Protein AF-A0A3D2U1F0-F1 (afdb_monomer_lite)

Radius of gyration: 16.82 Å; chains: 1; bounding box: 31×28×47 Å

Structure (mmCIF, N/CA/C/O backbone):
data_AF-A0A3D2U1F0-F1
#
_entry.id   AF-A0A3D2U1F0-F1
#
loop_
_atom_site.group_PDB
_atom_site.id
_atom_site.type_symbol
_atom_site.label_atom_id
_atom_site.label_alt_id
_atom_site.label_comp_id
_atom_site.label_asym_id
_atom_site.label_entity_id
_atom_site.label_seq_id
_atom_site.pdbx_PDB_ins_code
_atom_site.Cartn_x
_atom_site.Cartn_y
_atom_site.Cartn_z
_atom_site.occupancy
_atom_site.B_iso_or_equiv
_atom_site.auth_seq_id
_atom_site.auth_comp_id
_atom_site.auth_asym_id
_atom_site.auth_atom_id
_atom_site.pdbx_PDB_model_num
ATOM 1 N N . GLU A 1 1 ? -7.323 4.558 16.594 1.00 71.56 1 GLU A N 1
ATOM 2 C CA . GLU A 1 1 ? -6.537 3.851 15.553 1.00 71.56 1 GLU A CA 1
ATOM 3 C C . GLU A 1 1 ? -7.300 3.732 14.236 1.00 71.56 1 GLU A C 1
ATOM 5 O O . GLU A 1 1 ? -6.679 3.867 13.192 1.00 71.56 1 GLU A O 1
ATOM 10 N N . LEU A 1 2 ? -8.621 3.528 14.267 1.00 86.50 2 LEU A N 1
ATOM 11 C CA . LEU A 1 2 ? -9.482 3.591 13.082 1.00 86.50 2 LEU A CA 1
ATOM 12 C C . LEU A 1 2 ? -10.044 5.009 12.895 1.00 86.50 2 LEU A C 1
ATOM 14 O O . LEU A 1 2 ? -10.191 5.747 13.868 1.00 86.50 2 LEU A O 1
ATOM 18 N N . SER A 1 3 ? -10.295 5.398 11.644 1.00 88.94 3 SER A N 1
ATOM 19 C CA . SER A 1 3 ? -10.768 6.741 11.283 1.00 88.94 3 SER A CA 1
ATOM 20 C C . SER A 1 3 ? -12.229 6.954 11.680 1.00 88.94 3 SER A C 1
ATOM 22 O O . SER A 1 3 ? -13.084 6.160 11.299 1.00 88.94 3 SER A O 1
ATOM 24 N N . GLU A 1 4 ? -12.527 8.067 12.350 1.00 91.00 4 GLU A N 1
ATOM 25 C CA . GLU A 1 4 ? -13.904 8.494 12.661 1.00 91.00 4 GLU A CA 1
ATOM 26 C C . GLU A 1 4 ? -14.643 9.057 11.435 1.00 91.00 4 GLU A C 1
ATOM 28 O O . GLU A 1 4 ? -15.866 9.163 11.435 1.00 91.00 4 GLU A O 1
ATOM 33 N N . LEU A 1 5 ? -13.916 9.389 10.358 1.00 95.56 5 LEU A N 1
ATOM 34 C CA . LEU A 1 5 ? -14.505 9.889 9.107 1.00 95.56 5 LEU A CA 1
ATOM 35 C C . LEU A 1 5 ? -15.204 8.789 8.295 1.00 95.56 5 LEU A C 1
ATOM 37 O O . LEU A 1 5 ? -15.921 9.086 7.343 1.00 95.56 5 LEU A O 1
ATOM 41 N N . LEU A 1 6 ? -14.976 7.522 8.643 1.00 93.56 6 LEU A N 1
ATOM 42 C CA . LEU A 1 6 ? -15.583 6.366 7.995 1.00 93.56 6 LEU A CA 1
ATOM 43 C C . LEU A 1 6 ? -16.611 5.769 8.957 1.00 93.56 6 LEU A C 1
ATOM 45 O O . LEU A 1 6 ? -16.286 4.893 9.753 1.00 93.56 6 LEU A O 1
ATOM 49 N N . SER A 1 7 ? -17.850 6.263 8.877 1.00 91.06 7 SER A N 1
ATOM 50 C CA . SER A 1 7 ? -18.924 6.022 9.856 1.00 91.06 7 SER A CA 1
ATOM 51 C C . SER A 1 7 ? -19.199 4.551 10.178 1.00 91.06 7 SER A C 1
ATOM 53 O O . SER A 1 7 ? -19.612 4.252 11.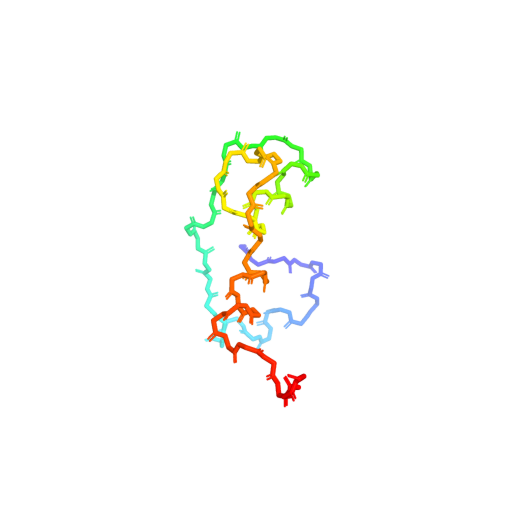291 1.00 91.06 7 SER A O 1
ATOM 55 N N . HIS A 1 8 ? -18.940 3.641 9.237 1.00 93.75 8 HIS A N 1
ATOM 56 C CA . HIS A 1 8 ? -19.198 2.203 9.389 1.00 93.75 8 HIS A CA 1
ATOM 57 C C . HIS A 1 8 ? -17.934 1.366 9.618 1.00 93.75 8 HIS A C 1
ATOM 59 O O . HIS A 1 8 ? -18.019 0.155 9.779 1.00 93.75 8 HIS A O 1
ATOM 65 N N . LEU A 1 9 ? -16.743 1.977 9.647 1.00 94.88 9 LEU A N 1
ATOM 66 C CA . LEU A 1 9 ? -15.488 1.226 9.774 1.00 94.88 9 LEU A CA 1
ATOM 67 C C . LEU A 1 9 ? -15.388 0.485 11.115 1.00 94.88 9 LEU A C 1
ATOM 69 O O . LEU A 1 9 ? -14.807 -0.594 11.179 1.00 94.88 9 LEU A O 1
ATOM 73 N N . GLY A 1 10 ? -15.970 1.049 12.176 1.00 93.19 10 GLY A N 1
ATOM 74 C CA . GLY A 1 10 ? -16.013 0.407 13.490 1.00 93.19 10 GLY A CA 1
ATOM 75 C C . GLY A 1 10 ? -16.884 -0.851 13.537 1.00 93.19 10 GLY A C 1
ATOM 76 O O . GLY A 1 10 ? -16.609 -1.729 14.345 1.00 93.19 10 GLY A O 1
ATOM 77 N N . GLU A 1 11 ? -17.892 -0.967 12.665 1.00 94.94 11 GLU A N 1
ATOM 78 C CA . GLU A 1 11 ? -18.815 -2.114 12.636 1.00 94.94 11 GLU A CA 1
ATOM 79 C C . GLU A 1 11 ? -18.145 -3.399 12.123 1.00 94.94 11 GLU A C 1
ATOM 81 O O . GLU A 1 11 ? -18.626 -4.488 12.410 1.00 94.94 11 GLU A O 1
ATOM 86 N N . VAL A 1 12 ? -17.030 -3.272 11.393 1.00 95.06 12 VAL A N 1
ATOM 87 C CA . VAL A 1 12 ? -16.302 -4.384 10.752 1.00 95.06 12 VAL A CA 1
ATOM 88 C C . VAL A 1 12 ? -14.863 -4.520 11.259 1.00 95.06 12 VAL A C 1
ATOM 90 O O . VAL A 1 12 ? -14.023 -5.121 10.595 1.00 95.06 12 VAL A O 1
ATOM 93 N N . ALA A 1 13 ? -14.535 -3.933 12.414 1.00 93.69 13 ALA A N 1
ATOM 94 C CA . ALA A 1 13 ? -13.157 -3.863 12.908 1.00 93.69 13 ALA A CA 1
ATOM 95 C C . ALA A 1 13 ? -12.503 -5.246 13.113 1.00 93.69 13 ALA A C 1
ATOM 97 O O . ALA A 1 13 ? -11.301 -5.383 12.887 1.00 93.69 13 ALA A O 1
ATOM 98 N N . ASP A 1 14 ? -13.292 -6.255 13.491 1.00 95.06 14 ASP A N 1
ATOM 99 C CA . ASP A 1 14 ? -12.835 -7.637 13.688 1.00 95.06 14 ASP A CA 1
ATOM 100 C C . ASP A 1 14 ? -12.713 -8.431 12.371 1.00 95.06 14 ASP A C 1
ATOM 102 O O . ASP A 1 14 ? -12.016 -9.445 12.321 1.00 95.06 14 ASP A O 1
ATOM 106 N N . ASP A 1 15 ? -13.338 -7.951 11.290 1.00 96.81 15 ASP A N 1
ATOM 107 C CA . ASP A 1 15 ? -13.367 -8.610 9.975 1.00 96.81 15 ASP A CA 1
ATOM 108 C C . ASP A 1 15 ? -12.284 -8.089 9.015 1.00 96.81 15 ASP A C 1
ATOM 110 O O . ASP A 1 15 ? -12.110 -8.606 7.907 1.00 96.81 15 ASP A O 1
ATOM 114 N N . ILE A 1 16 ? -11.543 -7.051 9.414 1.00 94.50 16 ILE A N 1
ATOM 115 C CA . ILE A 1 16 ? -10.521 -6.410 8.583 1.00 94.50 16 ILE A CA 1
ATOM 116 C C . ILE A 1 16 ? -9.107 -6.681 9.102 1.00 94.50 16 ILE A C 1
ATOM 118 O O . ILE A 1 16 ? -8.823 -6.676 10.296 1.00 94.50 16 ILE A O 1
ATOM 122 N N . CYS A 1 17 ? -8.169 -6.860 8.173 1.00 95.25 17 CYS A N 1
ATOM 123 C CA . CYS A 1 17 ? -6.747 -6.958 8.488 1.00 95.25 17 CYS A CA 1
ATOM 124 C C . CYS A 1 17 ? -6.086 -5.577 8.411 1.00 95.25 17 CYS A C 1
ATOM 126 O O . CYS A 1 17 ? -6.159 -4.899 7.383 1.00 95.2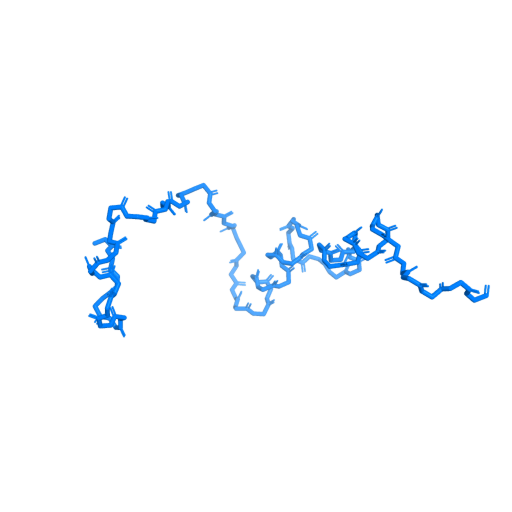5 17 CYS A O 1
ATOM 128 N N . LEU A 1 18 ? -5.389 -5.171 9.476 1.00 93.12 18 LEU A N 1
ATOM 129 C CA . LEU A 1 18 ? -4.658 -3.906 9.504 1.00 93.12 18 LEU A CA 1
ATOM 130 C C . LEU A 1 18 ? -3.214 -4.087 9.011 1.00 93.12 18 LEU A C 1
ATOM 132 O O . LEU A 1 18 ? -2.362 -4.644 9.707 1.00 93.12 18 LEU A O 1
ATOM 136 N N . VAL A 1 19 ? -2.907 -3.561 7.825 1.00 93.50 19 VAL A N 1
ATOM 137 C CA . VAL A 1 19 ? -1.552 -3.613 7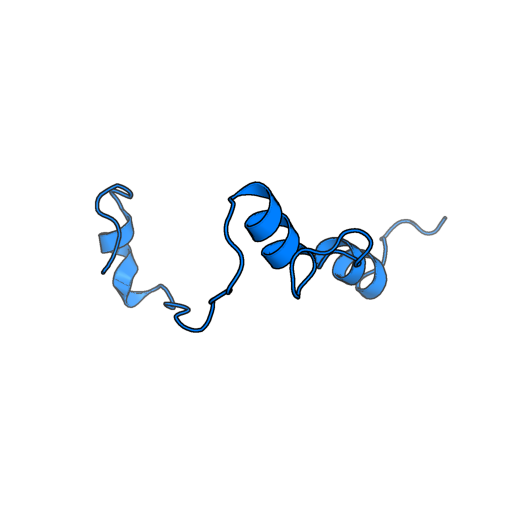.257 1.00 93.50 19 VAL A CA 1
ATOM 138 C C . VAL A 1 19 ? -0.714 -2.443 7.779 1.00 93.50 19 VAL A C 1
ATOM 140 O O . VAL A 1 19 ? -0.823 -1.318 7.300 1.00 93.50 19 VAL A O 1
ATOM 143 N N . ARG A 1 20 ? 0.157 -2.713 8.759 1.00 92.38 20 ARG A N 1
ATOM 144 C CA . ARG A 1 20 ? 1.040 -1.699 9.381 1.00 92.38 20 ARG A CA 1
ATOM 145 C C . ARG A 1 20 ? 2.419 -1.575 8.724 1.00 92.38 20 ARG A C 1
ATOM 147 O O . ARG A 1 20 ? 3.173 -0.664 9.045 1.00 92.38 20 ARG A O 1
ATOM 154 N N . SER A 1 21 ? 2.757 -2.483 7.813 1.00 92.38 21 SER A N 1
ATOM 155 C CA . SER A 1 21 ? 4.054 -2.516 7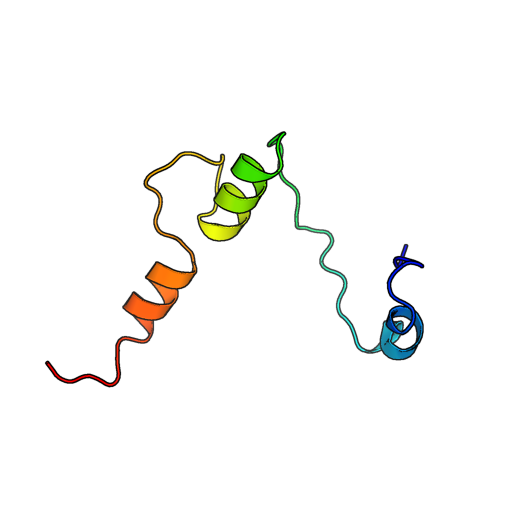.124 1.00 92.38 21 SER A CA 1
ATOM 156 C C . SER A 1 21 ? 4.147 -1.558 5.934 1.00 92.38 21 SER A C 1
ATOM 158 O O . SER A 1 21 ? 5.227 -1.383 5.375 1.00 92.38 21 SER A O 1
ATOM 160 N N . MET A 1 22 ? 3.044 -0.923 5.526 1.00 88.25 22 MET A N 1
ATOM 161 C CA . MET A 1 22 ? 3.065 0.051 4.437 1.00 88.25 22 MET A CA 1
ATOM 162 C C . MET A 1 22 ? 3.649 1.380 4.917 1.00 88.25 22 MET A C 1
ATOM 164 O O . MET A 1 22 ? 2.961 2.205 5.512 1.00 88.25 22 MET A O 1
ATOM 168 N N . HIS A 1 23 ? 4.927 1.597 4.628 1.00 88.19 23 HIS A N 1
ATOM 169 C CA . HIS A 1 23 ? 5.641 2.832 4.930 1.00 88.19 23 HIS A CA 1
ATOM 170 C C . HIS A 1 23 ? 6.489 3.279 3.736 1.00 88.19 23 HIS A C 1
ATOM 172 O O . HIS A 1 23 ? 7.012 2.463 2.975 1.00 88.19 23 HIS A O 1
ATOM 178 N N . THR A 1 24 ? 6.671 4.588 3.583 1.00 87.00 24 THR A N 1
ATOM 179 C CA . THR A 1 24 ? 7.505 5.171 2.524 1.00 87.00 24 THR A CA 1
ATOM 180 C C . THR A 1 24 ? 8.233 6.403 3.064 1.00 87.00 24 THR A C 1
ATOM 182 O O . THR A 1 24 ? 7.679 7.136 3.878 1.00 87.00 24 THR A O 1
ATOM 185 N N . GLY A 1 25 ? 9.464 6.641 2.601 1.00 88.38 25 GLY A N 1
ATOM 186 C CA . GLY A 1 25 ? 10.225 7.866 2.892 1.00 88.38 25 GLY A CA 1
ATOM 187 C C . GLY A 1 25 ? 9.936 9.024 1.928 1.00 88.38 25 GLY A C 1
ATOM 188 O O . GLY A 1 25 ? 10.681 9.999 1.901 1.00 88.38 25 GLY A O 1
ATOM 189 N N . ILE A 1 26 ? 8.910 8.898 1.085 1.00 89.38 26 ILE A N 1
ATOM 190 C CA . ILE A 1 26 ? 8.577 9.853 0.028 1.00 89.38 26 ILE A CA 1
ATOM 191 C C . ILE A 1 26 ? 7.595 10.889 0.566 1.00 89.38 26 ILE A C 1
ATOM 193 O O . ILE A 1 26 ? 6.542 10.546 1.101 1.00 89.38 26 ILE A O 1
ATOM 197 N N . SER A 1 27 ? 7.932 12.162 0.369 1.00 85.38 27 SER A N 1
ATOM 198 C CA . SER A 1 27 ? 7.032 13.285 0.616 1.00 85.38 27 SER A CA 1
ATOM 199 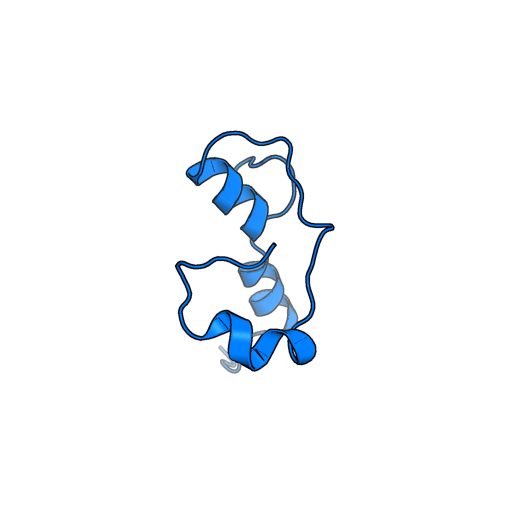C C . SER A 1 27 ? 6.296 13.671 -0.670 1.00 85.38 27 SER A C 1
ATOM 201 O O . SER A 1 27 ? 6.899 13.692 -1.747 1.00 85.38 27 SER A O 1
ATOM 203 N N . GLY A 1 28 ? 5.006 13.991 -0.550 1.00 89.94 28 GLY A N 1
ATOM 204 C CA . GLY A 1 28 ? 4.142 14.410 -1.656 1.00 89.94 28 GLY A CA 1
ATOM 205 C C . GLY A 1 28 ? 3.122 13.348 -2.071 1.00 89.94 28 GLY A C 1
ATOM 206 O O . GLY A 1 28 ? 3.437 12.167 -2.201 1.00 89.94 28 GLY A O 1
ATOM 207 N N . HIS A 1 29 ? 1.878 13.781 -2.289 1.00 90.25 29 HIS A N 1
ATOM 208 C CA . HIS A 1 29 ? 0.792 12.873 -2.663 1.00 90.25 29 HIS A CA 1
ATOM 209 C C . HIS A 1 29 ? 1.029 12.249 -4.049 1.00 90.25 29 HIS A C 1
ATOM 211 O O . HIS A 1 29 ? 0.899 11.040 -4.195 1.00 90.25 29 HIS A O 1
ATOM 217 N N . GLU A 1 30 ? 1.458 13.031 -5.046 1.00 90.12 30 GLU A N 1
ATOM 218 C CA . GLU A 1 30 ? 1.700 12.533 -6.410 1.00 90.12 30 GLU A CA 1
ATOM 219 C C . GLU A 1 30 ? 2.801 11.462 -6.461 1.00 90.12 30 GLU A C 1
ATOM 221 O O . GLU A 1 30 ? 2.635 10.389 -7.044 1.00 90.12 30 GLU A O 1
ATOM 226 N N . THR A 1 31 ? 3.936 11.738 -5.820 1.00 90.44 31 THR A N 1
ATOM 227 C CA . THR A 1 31 ? 5.098 10.844 -5.766 1.00 90.44 31 THR A CA 1
ATOM 228 C C . THR A 1 31 ? 4.819 9.608 -4.912 1.00 90.44 31 THR A C 1
ATOM 230 O O . THR A 1 31 ? 5.233 8.511 -5.288 1.00 90.44 31 THR A O 1
ATOM 233 N N . GLY A 1 32 ? 4.061 9.754 -3.820 1.00 91.75 32 GLY A N 1
ATOM 234 C CA . GLY A 1 32 ? 3.590 8.640 -2.997 1.00 91.75 32 GLY A CA 1
ATOM 235 C C . GLY A 1 32 ? 2.632 7.708 -3.747 1.00 91.75 32 GLY A C 1
ATOM 236 O O . GLY A 1 32 ? 2.801 6.491 -3.692 1.00 91.75 32 GLY A O 1
ATOM 237 N N . ILE A 1 33 ? 1.684 8.260 -4.514 1.00 90.94 33 ILE A N 1
ATOM 238 C CA . ILE A 1 33 ? 0.779 7.479 -5.376 1.00 90.94 33 ILE A CA 1
ATOM 239 C C . ILE A 1 33 ? 1.577 6.711 -6.433 1.00 90.94 33 ILE A C 1
ATOM 241 O O . ILE A 1 33 ? 1.332 5.522 -6.649 1.00 90.94 33 ILE A O 1
ATOM 245 N N . SER A 1 34 ? 2.551 7.367 -7.072 1.00 91.00 34 SER A N 1
ATOM 246 C CA . SER A 1 34 ? 3.443 6.715 -8.036 1.00 91.00 34 SER A CA 1
ATOM 247 C C . SER A 1 34 ? 4.174 5.533 -7.392 1.00 91.00 34 SER A C 1
ATOM 249 O O . SER A 1 34 ? 4.082 4.407 -7.878 1.00 91.00 34 SER A O 1
ATOM 251 N N . ALA A 1 35 ? 4.804 5.748 -6.233 1.00 91.81 35 ALA A N 1
ATOM 252 C CA . ALA A 1 35 ? 5.522 4.706 -5.507 1.00 91.81 35 ALA A CA 1
ATOM 253 C C . ALA A 1 35 ? 4.629 3.538 -5.061 1.00 91.81 35 ALA A C 1
ATOM 255 O O . ALA A 1 35 ? 5.047 2.386 -5.165 1.00 91.81 35 ALA A O 1
ATOM 256 N N . MET A 1 36 ? 3.397 3.817 -4.625 1.00 92.06 36 MET A N 1
ATOM 257 C CA . MET A 1 36 ? 2.410 2.790 -4.278 1.00 92.06 36 MET A CA 1
ATOM 258 C C . MET A 1 36 ? 2.086 1.890 -5.476 1.00 92.06 36 MET A C 1
ATOM 260 O O . MET A 1 36 ? 1.961 0.678 -5.320 1.00 92.06 36 MET A O 1
ATOM 264 N N . ASN A 1 37 ? 1.984 2.468 -6.675 1.00 92.00 37 ASN A N 1
ATOM 265 C CA . ASN A 1 37 ? 1.606 1.729 -7.876 1.00 92.00 37 ASN A CA 1
ATOM 266 C C . ASN A 1 37 ? 2.782 1.038 -8.570 1.00 92.00 37 ASN A C 1
ATOM 268 O O . ASN A 1 37 ? 2.576 -0.005 -9.181 1.00 92.00 37 ASN A O 1
ATOM 272 N N . THR A 1 38 ? 3.994 1.591 -8.529 1.00 91.75 38 THR A N 1
ATOM 273 C CA . THR A 1 38 ? 5.146 1.061 -9.289 1.00 91.75 38 THR A CA 1
ATOM 274 C C . THR A 1 38 ? 6.205 0.380 -8.424 1.00 91.75 38 THR A C 1
ATOM 276 O O . THR A 1 38 ? 7.164 -0.192 -8.951 1.00 91.75 38 THR A O 1
ATOM 279 N N . GLY A 1 39 ? 6.076 0.471 -7.098 1.00 84.81 39 GLY A N 1
ATOM 280 C CA . GLY A 1 39 ? 7.091 0.057 -6.134 1.00 84.81 39 GLY A CA 1
ATOM 281 C C . GLY A 1 39 ? 8.360 0.921 -6.198 1.00 84.81 39 GLY A C 1
ATOM 282 O O . GLY A 1 39 ? 8.824 1.310 -7.273 1.00 84.81 39 GLY A O 1
ATOM 283 N N . GLY A 1 40 ? 8.967 1.200 -5.044 1.00 78.88 40 GLY A N 1
ATOM 284 C CA . GLY A 1 40 ? 10.259 1.892 -4.952 1.00 78.88 40 GLY A CA 1
ATOM 285 C C . GLY A 1 40 ? 10.168 3.371 -4.567 1.00 78.88 40 GLY A C 1
ATOM 286 O O . GLY A 1 40 ? 9.320 3.765 -3.776 1.00 78.88 40 GLY A O 1
ATOM 287 N N . ASP A 1 41 ? 11.082 4.181 -5.098 1.00 80.38 41 ASP A N 1
ATOM 288 C CA . ASP A 1 41 ? 11.396 5.554 -4.668 1.00 80.38 41 ASP A CA 1
ATOM 289 C C . ASP A 1 41 ? 10.641 6.658 -5.439 1.00 80.38 41 ASP A C 1
ATOM 291 O O . ASP A 1 41 ? 11.045 7.820 -5.434 1.00 80.38 41 ASP A O 1
ATOM 295 N N . GLY A 1 42 ? 9.546 6.313 -6.124 1.00 77.31 42 GLY A N 1
ATOM 296 C CA . GLY A 1 42 ? 8.717 7.271 -6.870 1.00 77.31 42 GLY A CA 1
ATOM 297 C C . GLY A 1 42 ? 9.302 7.722 -8.216 1.00 77.31 42 GLY A C 1
ATOM 298 O O . GLY A 1 42 ? 8.748 8.622 -8.854 1.00 77.31 42 GLY A O 1
ATOM 299 N N . ARG A 1 43 ? 10.394 7.103 -8.687 1.00 78.81 43 ARG A N 1
ATOM 300 C CA . ARG A 1 43 ? 10.966 7.368 -10.016 1.00 78.81 43 ARG A CA 1
ATOM 301 C C . ARG A 1 43 ? 10.028 6.924 -11.141 1.00 78.81 43 ARG A C 1
ATOM 303 O O . ARG A 1 43 ? 9.486 5.819 -11.128 1.00 78.81 43 ARG A O 1
ATOM 310 N N . ARG A 1 44 ? 9.887 7.782 -12.156 1.00 81.19 44 ARG A N 1
ATOM 311 C CA . ARG A 1 44 ? 9.098 7.497 -13.364 1.00 81.19 44 ARG A CA 1
ATOM 312 C C . ARG A 1 44 ? 9.745 6.397 -14.211 1.00 81.19 44 ARG A C 1
ATOM 314 O O . ARG A 1 44 ? 10.954 6.197 -14.166 1.00 81.19 44 ARG A O 1
ATOM 321 N N . GLY A 1 45 ? 8.922 5.723 -15.014 1.00 84.88 45 GLY A N 1
ATOM 322 C CA . GLY A 1 45 ? 9.363 4.703 -15.974 1.00 84.88 45 GLY A CA 1
ATOM 323 C C . GLY A 1 45 ? 9.386 3.273 -15.431 1.00 84.88 45 GLY A C 1
ATOM 324 O O . GLY A 1 45 ? 9.665 2.346 -16.184 1.00 84.88 45 GLY A O 1
ATOM 325 N N . ARG A 1 46 ? 9.067 3.067 -14.148 1.00 89.06 46 ARG A N 1
ATOM 326 C CA . ARG A 1 46 ? 8.871 1.726 -13.590 1.00 89.06 46 ARG A CA 1
ATOM 327 C C . ARG A 1 46 ? 7.492 1.183 -13.995 1.00 89.06 46 ARG A C 1
ATOM 329 O O . ARG A 1 46 ? 6.525 1.948 -13.961 1.00 89.06 46 ARG A O 1
ATOM 336 N N . PRO A 1 47 ? 7.380 -0.106 -14.354 1.00 91.31 47 PRO A N 1
ATOM 337 C CA . PRO A 1 47 ? 6.088 -0.730 -14.616 1.00 91.31 47 PRO A CA 1
ATOM 338 C C . PRO A 1 47 ? 5.204 -0.664 -13.368 1.00 91.31 47 PRO A C 1
ATOM 340 O O . PRO A 1 47 ? 5.677 -0.856 -12.246 1.00 91.31 47 PRO A O 1
ATOM 343 N N . SER A 1 48 ? 3.917 -0.387 -13.562 1.00 92.81 48 SER A N 1
ATOM 344 C CA . SER A 1 48 ? 2.940 -0.430 -12.476 1.00 92.81 48 SER A CA 1
ATOM 345 C C . SER A 1 48 ? 2.587 -1.874 -12.121 1.00 92.81 48 SER A C 1
ATOM 347 O O . SER A 1 48 ? 2.700 -2.780 -12.951 1.00 92.81 48 SER A O 1
ATOM 349 N N . MET A 1 49 ? 2.083 -2.089 -10.910 1.00 92.81 49 MET A N 1
ATOM 350 C CA . MET A 1 49 ? 1.497 -3.358 -10.486 1.00 92.81 49 MET A CA 1
ATOM 351 C C . MET A 1 49 ? 0.435 -3.832 -11.489 1.00 92.81 49 MET A C 1
ATOM 353 O O . MET A 1 49 ? 0.445 -4.992 -11.879 1.00 92.81 49 MET A O 1
ATOM 357 N N . GLY A 1 50 ? -0.405 -2.920 -11.996 1.00 91.62 50 GLY A N 1
ATOM 358 C CA . GLY A 1 50 ? -1.392 -3.225 -13.036 1.00 91.62 50 GLY A CA 1
ATOM 359 C C . GLY A 1 50 ? -0.774 -3.744 -14.338 1.00 91.62 50 GLY A C 1
ATOM 360 O O . GLY A 1 50 ? -1.278 -4.706 -14.905 1.00 91.62 50 GLY A O 1
ATOM 361 N N . SER A 1 51 ? 0.351 -3.176 -14.787 1.00 92.44 51 SER A N 1
ATOM 362 C CA . SER A 1 51 ? 1.036 -3.668 -15.993 1.00 92.44 51 SER A CA 1
ATOM 363 C C . SER A 1 51 ? 1.585 -5.087 -15.821 1.00 92.44 51 SER A C 1
ATOM 365 O O . SER A 1 51 ? 1.480 -5.893 -16.741 1.00 92.44 51 SER A O 1
ATOM 367 N N . TRP A 1 52 ? 2.088 -5.425 -14.628 1.00 91.31 52 TRP A N 1
ATOM 368 C CA . TRP A 1 52 ? 2.509 -6.790 -14.307 1.00 91.31 52 TRP A CA 1
ATOM 369 C C . TRP A 1 52 ? 1.337 -7.761 -14.253 1.00 91.31 52 TRP A C 1
ATOM 371 O O . TRP A 1 52 ? 1.456 -8.868 -14.768 1.00 91.31 52 TRP A O 1
ATOM 381 N N . LEU A 1 53 ? 0.213 -7.350 -13.660 1.00 91.44 53 LEU A N 1
ATOM 382 C CA . LEU A 1 53 ? -0.994 -8.172 -13.601 1.00 91.44 53 LEU A CA 1
ATOM 383 C C . LEU A 1 53 ? -1.515 -8.485 -15.004 1.00 91.44 53 LEU A C 1
ATOM 385 O O . LEU A 1 53 ? -1.758 -9.645 -15.306 1.00 91.44 53 LEU A O 1
ATOM 389 N N . VAL A 1 54 ? -1.623 -7.480 -15.875 1.00 90.56 54 VAL A N 1
ATOM 390 C CA . VAL A 1 54 ? -2.091 -7.675 -17.257 1.00 90.56 54 VAL A CA 1
ATOM 391 C C . VAL A 1 54 ? -1.094 -8.495 -18.075 1.00 90.56 54 VAL A C 1
ATOM 393 O O . VAL A 1 54 ? -1.501 -9.347 -18.852 1.00 90.56 54 VAL A O 1
ATOM 396 N N . TYR A 1 55 ? 0.212 -8.298 -17.882 1.00 90.44 55 TYR A N 1
ATO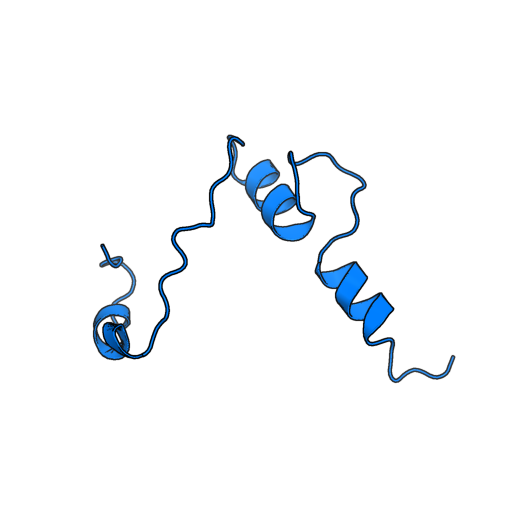M 397 C CA . TYR A 1 55 ? 1.220 -9.128 -18.542 1.00 90.44 55 TYR A CA 1
ATOM 398 C C . TYR A 1 55 ? 1.160 -10.594 -18.081 1.00 90.44 55 TYR A C 1
ATOM 400 O O . TYR A 1 55 ? 1.251 -11.500 -18.902 1.00 90.44 55 TYR A O 1
ATOM 408 N N . GLY A 1 56 ? 1.013 -10.831 -16.773 1.00 90.19 56 GLY A N 1
ATOM 409 C CA . GLY A 1 56 ? 1.037 -12.172 -16.186 1.00 90.19 56 GLY A CA 1
ATOM 410 C C . GLY A 1 56 ? -0.261 -12.957 -16.371 1.00 90.19 56 GLY A C 1
ATOM 411 O O . GLY A 1 56 ? -0.210 -14.163 -16.587 1.00 90.19 56 GLY A O 1
ATOM 412 N N . LEU A 1 57 ? -1.413 -12.287 -16.291 1.00 90.81 57 LEU A N 1
ATOM 413 C CA . LEU A 1 57 ? -2.723 -12.895 -16.547 1.00 90.81 57 LEU A CA 1
ATOM 414 C C . LEU A 1 57 ? -3.046 -12.958 -18.046 1.00 90.81 57 LEU A C 1
ATOM 416 O O . LEU A 1 57 ? -3.864 -13.775 -18.456 1.00 90.81 57 LEU A O 1
ATOM 420 N N . GLY A 1 58 ? -2.394 -12.122 -18.857 1.00 83.44 58 GLY A N 1
ATOM 421 C CA . GLY A 1 58 ? -2.679 -11.982 -20.278 1.00 83.44 58 GLY A CA 1
ATOM 422 C C . GLY A 1 58 ? -3.994 -11.246 -20.544 1.00 83.44 58 GLY A C 1
ATOM 423 O O . GLY A 1 58 ? -4.578 -10.606 -19.667 1.00 83.44 58 GLY A O 1
ATOM 424 N N . SER A 1 59 ? -4.462 -11.336 -21.787 1.00 77.56 59 SER A N 1
ATOM 425 C CA . SER A 1 59 ? -5.817 -10.944 -22.171 1.00 77.56 59 SER A CA 1
ATOM 426 C C . SER A 1 59 ? -6.562 -12.149 -22.720 1.00 77.56 59 SER A C 1
ATOM 428 O O . SER A 1 59 ? -5.964 -12.948 -23.433 1.00 77.56 59 SER A O 1
ATOM 430 N N . GLU A 1 60 ? -7.876 -12.213 -22.499 1.00 76.50 60 GLU A N 1
ATOM 431 C CA . GLU A 1 60 ? -8.750 -13.156 -23.221 1.00 76.50 60 GLU A CA 1
ATOM 432 C C . GLU A 1 60 ? -8.756 -12.912 -24.740 1.00 76.50 60 GLU A C 1
ATOM 434 O O . GLU A 1 60 ? -9.212 -13.750 -25.508 1.00 76.50 60 GLU A O 1
ATOM 439 N N . ASN A 1 61 ? -8.261 -11.753 -25.183 1.00 66.38 61 ASN A N 1
ATOM 440 C CA . ASN A 1 61 ? -8.134 -11.420 -26.591 1.00 66.38 61 ASN A CA 1
ATOM 441 C C . ASN A 1 61 ? -6.997 -12.228 -27.252 1.00 66.38 61 ASN A C 1
ATOM 443 O O . ASN A 1 61 ? -5.822 -11.982 -26.975 1.00 66.38 61 ASN A O 1
ATOM 447 N N . GLU A 1 62 ? -7.357 -13.149 -28.145 1.00 61.06 62 GLU A N 1
ATOM 448 C CA . GLU A 1 62 ? -6.459 -13.927 -29.013 1.00 61.06 62 GLU A CA 1
ATOM 449 C C . GLU A 1 62 ? -6.128 -13.159 -30.308 1.00 61.06 62 GLU A C 1
ATOM 451 O O . GLU A 1 62 ? -6.444 -13.634 -31.397 1.00 61.06 62 GLU A O 1
ATOM 456 N N . ASN A 1 63 ? -5.577 -11.942 -30.208 1.00 54.31 63 ASN A N 1
ATOM 457 C CA . ASN A 1 63 ? -5.213 -11.147 -31.399 1.00 54.31 63 ASN A CA 1
ATOM 458 C C . ASN A 1 63 ? -4.478 -11.967 -32.474 1.00 54.31 63 ASN A C 1
ATOM 460 O O . ASN A 1 63 ? -3.452 -12.595 -32.119 1.00 54.31 63 ASN A O 1
#

Sequence (63 aa):
ELSELLSHLGEVADDICLVRSMHTGISGHETGISAMNTGGDGRRGRPSMGSWLVYGLGSENEN

Foldseek 3Di:
DDDVVPVCCVVCVVVDDDDPPDDDPDDDPQLSVCCVFQPDRSDPDGDGPVNVVCVVVPDPDPD

Secondary structure (DSSP, 8-state):
---TTSTTGGGGTTTS-----------SHHHHHHHHHH-SSS-TTPPPHHHHHHHHH--S---

pLDDT: mean 88.03, std 8.16, range [54.31, 96.81]